Protein AF-A0A7X6Z170-F1 (afdb_monomer)

Mean predicted aligned error: 2.66 Å

Sequence (40 aa):
MKDFKNKVAVITGAGNGFGFEIAKECADREMKLVLADIDE

Solvent-accessible surface area (backbone atoms only — not comparable to full-atom values): 2460 Å² total; per-residue (Å²): 134,86,88,45,64,78,36,78,48,79,39,70,52,30,79,48,72,68,34,30,55,51,52,49,56,41,48,78,44,47,31,42,79,44,76,39,63,83,91,132

Secondary structure (DSSP, 8-state):
----TTPEEEEESTTSHHHHHHHHHHHHTT-EEEEE----

Foldseek 3Di:
DDQQAAAEDEAEQCPDDPNVVVQVVSVVSNYHYHYHYDDD

pLDDT: mean 95.39, std 7.07, range [67.19, 98.62]

Radius of gyration: 10.43 Å; Cα contacts (8 Å, |Δi|>4): 60; chains: 1; bounding box: 18×16×33 Å

Structure (mmCIF, N/CA/C/O backbone):
data_AF-A0A7X6Z170-F1
#
_entry.id   AF-A0A7X6Z170-F1
#
loop_
_atom_site.group_PDB
_atom_site.id
_atom_site.type_symbol
_atom_site.label_atom_id
_atom_site.label_alt_id
_atom_site.label_comp_id
_atom_site.label_asym_id
_atom_site.label_entity_id
_atom_site.label_seq_id
_atom_site.pdbx_PDB_ins_code
_atom_site.Cartn_x
_atom_site.Cartn_y
_atom_site.Cartn_z
_atom_site.occupancy
_atom_site.B_iso_or_equiv
_atom_site.auth_seq_id
_atom_site.auth_comp_id
_atom_site.auth_asym_id
_atom_site.auth_atom_id
_atom_site.pdbx_PDB_model_num
ATOM 1 N N . MET A 1 1 ? 3.230 -9.804 19.920 1.00 67.19 1 MET A N 1
ATOM 2 C CA . MET A 1 1 ? 3.350 -9.094 18.625 1.00 67.19 1 MET A CA 1
ATOM 3 C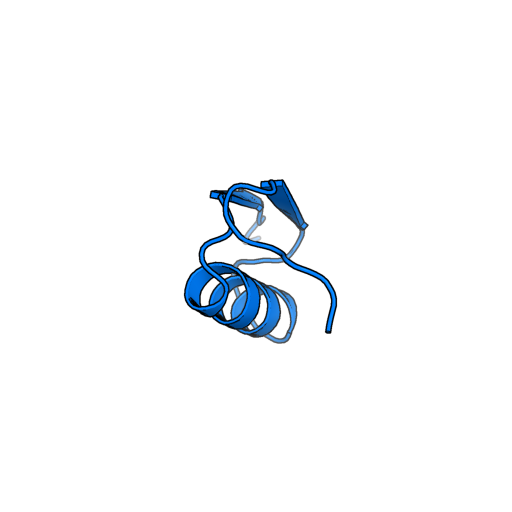 C . MET A 1 1 ? 3.232 -7.598 18.880 1.00 67.19 1 MET A C 1
ATOM 5 O O . MET A 1 1 ? 2.520 -7.231 19.805 1.00 67.19 1 MET A O 1
ATOM 9 N N . LYS A 1 2 ? 3.952 -6.752 18.131 1.00 83.00 2 LYS A N 1
ATOM 10 C CA . LYS A 1 2 ? 3.744 -5.293 18.177 1.00 83.00 2 LYS A CA 1
ATOM 11 C C . L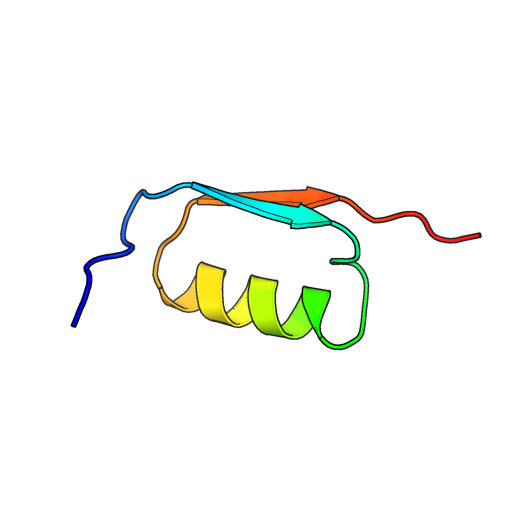YS A 1 2 ? 2.457 -4.950 17.418 1.00 83.00 2 LYS A C 1
ATOM 13 O O . LYS A 1 2 ? 2.199 -5.572 16.393 1.00 83.00 2 LYS A O 1
ATOM 18 N N . ASP A 1 3 ? 1.690 -3.985 17.918 1.00 93.81 3 ASP A N 1
ATOM 19 C CA . ASP A 1 3 ? 0.533 -3.427 17.212 1.00 93.81 3 ASP A CA 1
ATOM 20 C C . ASP A 1 3 ? 0.996 -2.339 16.231 1.00 93.81 3 ASP A C 1
ATOM 22 O O . ASP A 1 3 ? 1.707 -1.401 16.609 1.00 93.81 3 ASP A O 1
ATOM 26 N N . PHE A 1 4 ? 0.619 -2.501 14.966 1.00 96.44 4 PHE A N 1
ATOM 27 C CA . PHE A 1 4 ? 0.977 -1.612 13.863 1.00 96.44 4 PHE A CA 1
ATOM 28 C C . PHE A 1 4 ? -0.210 -0.780 13.366 1.00 96.44 4 PHE A C 1
ATOM 30 O O . PHE A 1 4 ? 0.000 0.178 12.618 1.00 96.44 4 PHE A O 1
ATOM 37 N N . LYS A 1 5 ? -1.431 -1.070 13.828 1.00 96.94 5 LYS A N 1
ATOM 38 C CA . LYS A 1 5 ? -2.637 -0.367 13.399 1.00 96.94 5 LYS A CA 1
ATOM 39 C C . LYS A 1 5 ? -2.492 1.137 13.623 1.00 96.94 5 LYS A C 1
ATOM 41 O O . LYS A 1 5 ? -2.025 1.591 14.671 1.00 96.94 5 LYS A O 1
ATOM 46 N N . ASN A 1 6 ? -2.896 1.929 12.631 1.00 96.44 6 ASN A N 1
ATOM 47 C CA . ASN A 1 6 ? -2.823 3.397 12.636 1.00 96.44 6 ASN A CA 1
ATOM 48 C C . ASN A 1 6 ? -1.412 4.011 12.749 1.00 96.44 6 ASN A C 1
ATOM 50 O O . ASN A 1 6 ? -1.297 5.240 12.821 1.00 96.44 6 ASN A O 1
ATOM 54 N N . LYS A 1 7 ? -0.337 3.213 12.748 1.00 98.00 7 LYS A N 1
ATOM 55 C CA . LYS A 1 7 ? 1.035 3.727 12.622 1.00 98.00 7 LYS A CA 1
ATOM 56 C C . LYS A 1 7 ? 1.311 4.134 11.178 1.00 98.00 7 LYS A C 1
ATOM 58 O O . LYS A 1 7 ? 0.634 3.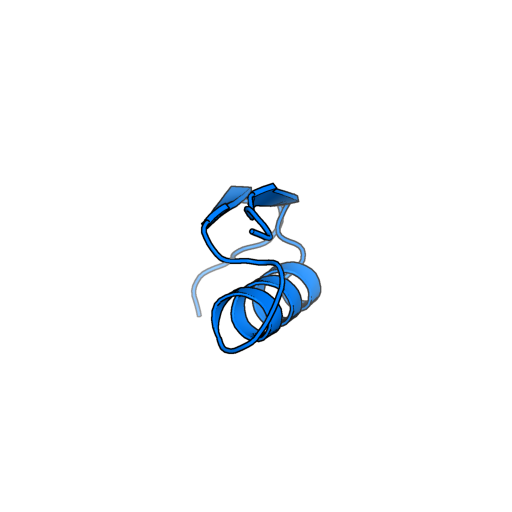672 10.267 1.00 98.00 7 LYS A O 1
ATOM 63 N N . VAL A 1 8 ? 2.296 5.005 10.975 1.00 98.38 8 VAL A N 1
ATOM 64 C CA . VAL A 1 8 ? 2.714 5.445 9.638 1.00 98.38 8 VAL A CA 1
ATOM 65 C C . VAL A 1 8 ? 3.973 4.684 9.231 1.00 98.38 8 VAL A C 1
ATOM 67 O O . VAL A 1 8 ? 4.955 4.706 9.971 1.00 98.38 8 VAL A O 1
ATOM 70 N N . ALA A 1 9 ? 3.944 4.034 8.069 1.00 98.31 9 ALA A N 1
ATOM 71 C CA . ALA A 1 9 ? 5.126 3.509 7.393 1.00 98.31 9 ALA A CA 1
ATOM 72 C C . ALA A 1 9 ? 5.500 4.445 6.239 1.00 98.31 9 ALA A C 1
ATOM 74 O O . ALA A 1 9 ? 4.669 4.730 5.376 1.00 98.31 9 ALA A O 1
ATOM 75 N N . VAL A 1 10 ? 6.745 4.920 6.235 1.00 98.44 10 VAL A N 1
AT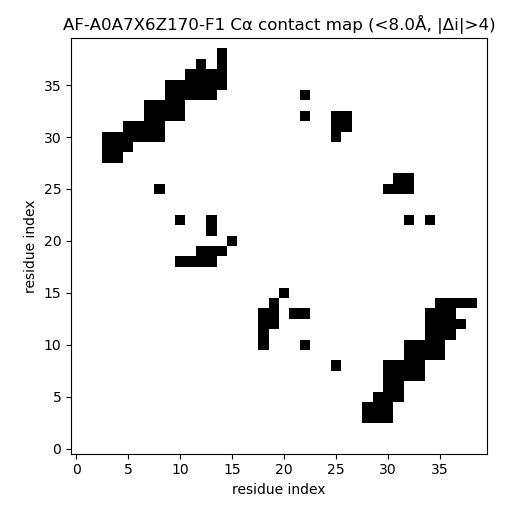OM 76 C CA . VAL A 1 10 ? 7.321 5.693 5.129 1.00 98.44 10 VAL A CA 1
ATOM 77 C C . VAL A 1 10 ? 8.290 4.781 4.393 1.00 98.44 10 VAL A C 1
ATOM 79 O O . VAL A 1 10 ? 9.234 4.284 5.005 1.00 98.44 10 VAL A O 1
ATOM 82 N N . ILE A 1 11 ? 8.034 4.529 3.112 1.00 98.31 11 ILE A N 1
ATOM 83 C CA . ILE A 1 11 ? 8.786 3.567 2.302 1.00 98.31 11 ILE A CA 1
ATOM 84 C C . ILE A 1 11 ? 9.258 4.271 1.029 1.00 98.31 11 ILE A C 1
ATOM 86 O O . ILE A 1 11 ? 8.447 4.745 0.236 1.00 98.31 11 ILE A O 1
ATOM 90 N N . THR A 1 12 ? 10.575 4.335 0.852 1.00 97.69 12 THR A N 1
ATOM 91 C CA . THR A 1 12 ? 11.244 4.802 -0.371 1.00 97.69 12 THR A CA 1
ATOM 92 C C . THR A 1 12 ? 11.658 3.598 -1.216 1.00 97.69 12 THR A C 1
ATOM 94 O O . THR A 1 12 ? 12.078 2.595 -0.637 1.00 97.69 12 THR A O 1
ATOM 97 N N 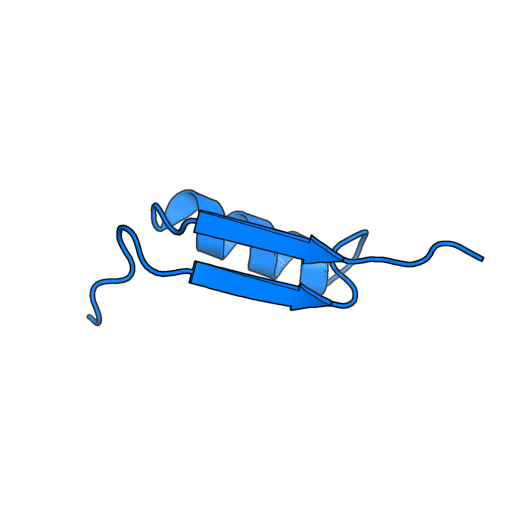. GLY A 1 13 ? 11.597 3.677 -2.545 1.00 96.88 13 GLY A N 1
ATOM 98 C CA . GLY A 1 13 ? 11.827 2.503 -3.398 1.00 96.88 13 GLY A CA 1
ATOM 99 C C . GLY A 1 13 ? 10.601 1.580 -3.462 1.00 96.88 13 GLY A C 1
ATOM 100 O O . GLY A 1 13 ? 10.742 0.363 -3.558 1.00 96.88 13 GLY A O 1
ATOM 101 N N . ALA A 1 14 ? 9.398 2.131 -3.268 1.00 97.75 14 ALA A N 1
ATOM 102 C CA . ALA A 1 14 ? 8.159 1.369 -3.107 1.00 97.75 14 ALA A CA 1
ATOM 103 C C . ALA A 1 14 ? 7.495 0.945 -4.432 1.00 97.75 14 ALA A C 1
ATOM 105 O O . ALA A 1 14 ? 6.454 0.287 -4.397 1.00 97.75 14 ALA A O 1
ATOM 106 N N . GLY A 1 15 ? 8.054 1.331 -5.582 1.00 95.62 15 GLY A N 1
ATOM 107 C CA . GLY A 1 15 ? 7.448 1.101 -6.896 1.00 95.62 15 GLY A CA 1
ATOM 108 C C . GLY A 1 15 ? 7.548 -0.345 -7.374 1.00 95.62 15 GLY A C 1
ATOM 109 O O . GLY A 1 15 ? 6.685 -0.815 -8.114 1.00 95.62 15 GLY A O 1
ATOM 110 N N . ASN A 1 16 ? 8.570 -1.082 -6.929 1.00 95.94 16 ASN A N 1
ATOM 111 C CA . ASN A 1 16 ? 8.791 -2.474 -7.310 1.00 95.94 16 ASN A CA 1
ATOM 112 C C . ASN A 1 16 ? 9.586 -3.256 -6.242 1.00 95.94 16 ASN A C 1
ATOM 114 O O . ASN A 1 16 ? 9.932 -2.743 -5.17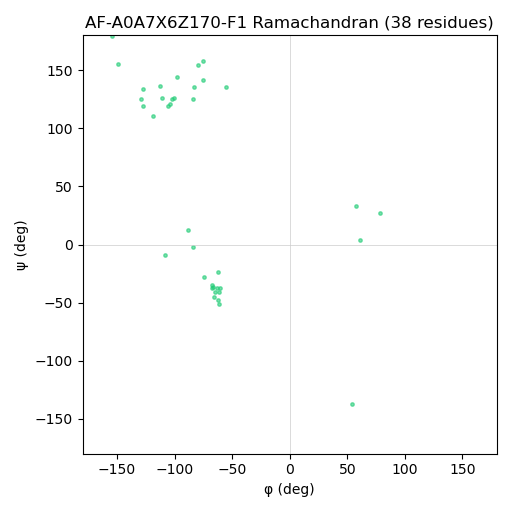3 1.00 95.94 16 ASN A O 1
ATOM 118 N N . GLY A 1 17 ? 9.826 -4.543 -6.514 1.00 96.25 17 GLY A N 1
ATOM 119 C CA . GLY A 1 17 ? 10.686 -5.406 -5.703 1.00 96.25 17 GLY A CA 1
ATOM 120 C C . GLY A 1 17 ? 10.304 -5.453 -4.221 1.00 96.25 17 GLY A C 1
ATOM 121 O O . GLY A 1 17 ? 9.132 -5.549 -3.856 1.00 96.25 17 GLY A O 1
ATOM 122 N N . PHE A 1 18 ? 11.313 -5.398 -3.350 1.00 97.75 18 PHE A N 1
ATOM 123 C CA . PHE A 1 18 ? 11.103 -5.500 -1.905 1.00 97.75 18 PHE A CA 1
ATOM 124 C C . PHE A 1 18 ? 10.333 -4.321 -1.318 1.00 97.75 18 PHE A C 1
ATOM 126 O O . PHE A 1 18 ? 9.535 -4.538 -0.411 1.00 97.75 18 PHE A O 1
ATOM 133 N N . GLY A 1 19 ? 10.536 -3.095 -1.806 1.00 97.56 19 GLY A N 1
ATOM 134 C CA . GLY A 1 19 ? 9.806 -1.941 -1.279 1.00 97.56 19 GLY A CA 1
ATOM 135 C C . GLY A 1 19 ? 8.303 -2.072 -1.514 1.00 97.56 19 GLY A C 1
ATOM 136 O O . GLY A 1 19 ? 7.515 -1.769 -0.618 1.00 97.56 19 GLY A O 1
ATOM 137 N N . PHE A 1 20 ? 7.912 -2.625 -2.664 1.00 98.12 20 PHE A N 1
ATOM 138 C CA .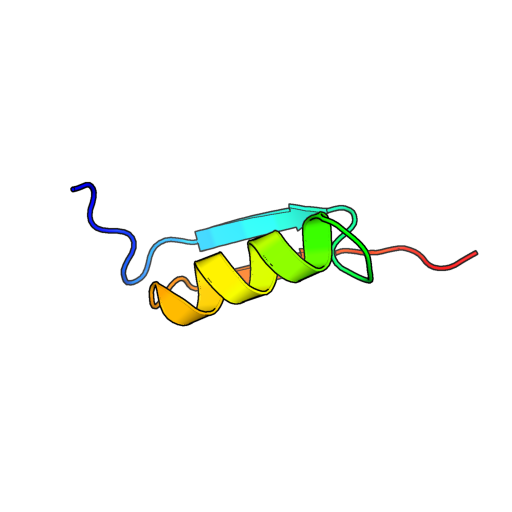 PHE A 1 20 ? 6.516 -2.932 -2.962 1.00 98.12 20 PHE A CA 1
ATOM 139 C C . PHE A 1 20 ? 5.939 -4.029 -2.054 1.00 98.12 20 PHE A C 1
ATOM 141 O O . PHE A 1 20 ? 4.852 -3.863 -1.500 1.00 98.12 20 PHE A O 1
ATOM 148 N N . GLU A 1 21 ? 6.667 -5.127 -1.830 1.00 98.62 21 GLU A N 1
ATOM 149 C CA . GLU A 1 21 ? 6.200 -6.194 -0.928 1.00 98.62 21 GLU A CA 1
ATOM 150 C C . GLU A 1 21 ? 6.139 -5.741 0.541 1.00 98.62 21 GLU A C 1
ATOM 152 O O . GLU A 1 21 ? 5.207 -6.091 1.263 1.00 98.62 21 GLU A O 1
ATOM 157 N N . ILE A 1 22 ? 7.063 -4.882 0.982 1.00 98.19 22 ILE A N 1
ATOM 158 C CA . ILE A 1 22 ? 7.005 -4.262 2.314 1.00 98.19 22 ILE A CA 1
ATOM 159 C C . ILE A 1 22 ? 5.781 -3.342 2.422 1.00 98.19 22 ILE A C 1
ATOM 161 O O . ILE A 1 22 ? 5.100 -3.353 3.447 1.00 98.19 22 ILE A O 1
ATOM 165 N N . ALA A 1 23 ? 5.465 -2.572 1.376 1.00 98.50 23 ALA A N 1
ATOM 166 C CA . ALA A 1 23 ? 4.283 -1.714 1.359 1.00 98.50 23 ALA A CA 1
ATOM 167 C C . ALA A 1 23 ? 2.982 -2.519 1.485 1.00 98.50 23 ALA A C 1
ATOM 169 O O . ALA A 1 23 ? 2.102 -2.115 2.248 1.00 98.50 23 ALA A O 1
ATOM 170 N N . LYS A 1 24 ? 2.883 -3.672 0.808 1.00 98.50 24 LYS A N 1
ATOM 171 C CA . LYS A 1 24 ? 1.750 -4.600 0.953 1.00 98.50 24 LYS A CA 1
ATOM 172 C C . LYS A 1 24 ? 1.623 -5.129 2.376 1.00 98.50 24 LYS A C 1
ATOM 174 O O . LYS A 1 24 ? 0.566 -4.990 2.978 1.00 98.50 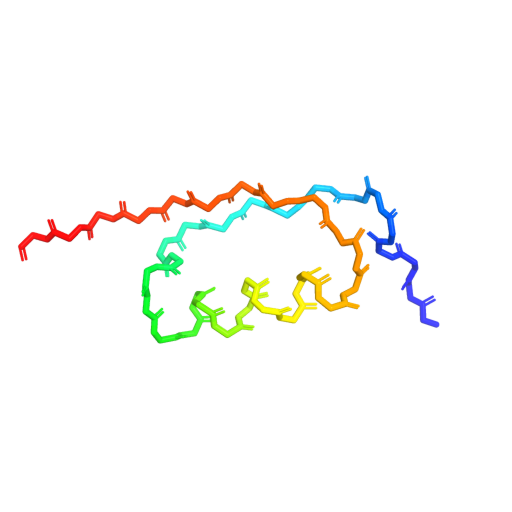24 LYS A O 1
ATOM 179 N N . GLU A 1 25 ? 2.709 -5.644 2.945 1.00 98.19 25 GLU A N 1
ATOM 180 C CA . GLU A 1 25 ? 2.695 -6.174 4.312 1.00 98.19 25 GLU A CA 1
ATOM 181 C C . GLU A 1 25 ? 2.315 -5.090 5.339 1.00 98.19 25 GLU A C 1
ATOM 183 O O . GLU A 1 25 ? 1.593 -5.348 6.302 1.00 98.19 25 GLU A O 1
ATOM 188 N N . CYS A 1 26 ? 2.762 -3.845 5.144 1.00 98.06 26 CYS A N 1
ATOM 189 C CA . CYS A 1 26 ? 2.339 -2.719 5.975 1.00 98.06 26 CYS A CA 1
ATOM 190 C C . CYS A 1 26 ? 0.850 -2.373 5.783 1.00 98.06 26 CYS A C 1
ATOM 192 O O . CYS A 1 26 ? 0.184 -2.037 6.766 1.00 98.06 26 CYS A O 1
ATOM 194 N N . ALA A 1 27 ? 0.317 -2.468 4.559 1.00 97.88 27 ALA A N 1
ATOM 195 C CA . ALA A 1 27 ? -1.108 -2.273 4.278 1.00 97.88 27 ALA A CA 1
ATOM 196 C C . ALA A 1 27 ? -1.970 -3.317 5.004 1.00 97.88 27 ALA A C 1
ATOM 198 O O . ALA A 1 27 ? -2.918 -2.953 5.702 1.00 97.88 27 ALA A O 1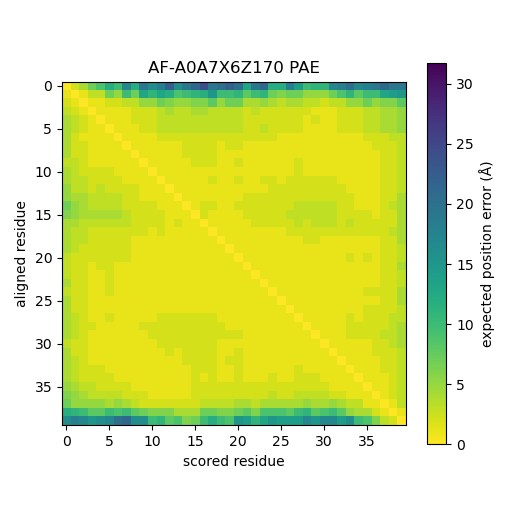
ATOM 199 N N . ASP A 1 28 ? -1.587 -4.594 4.910 1.00 98.06 28 ASP A N 1
ATOM 200 C CA . ASP A 1 28 ? -2.285 -5.725 5.538 1.00 98.06 28 ASP A CA 1
ATOM 201 C C . ASP A 1 28 ? -2.301 -5.622 7.070 1.00 98.06 28 ASP A C 1
ATOM 203 O O . ASP A 1 28 ? -3.193 -6.136 7.744 1.00 98.06 28 ASP A O 1
ATOM 207 N N . ARG A 1 29 ? -1.336 -4.892 7.638 1.00 97.38 29 ARG A N 1
ATOM 208 C CA . ARG A 1 29 ? -1.241 -4.583 9.072 1.00 97.38 29 ARG A CA 1
ATOM 209 C C . ARG A 1 29 ? -1.998 -3.322 9.496 1.00 97.38 29 ARG A C 1
ATOM 211 O O . ARG A 1 29 ? -1.789 -2.839 10.610 1.00 97.38 29 ARG A O 1
ATOM 218 N N . GLU A 1 30 ? -2.852 -2.777 8.632 1.00 97.56 30 GLU A N 1
ATOM 219 C CA . GLU A 1 30 ? -3.648 -1.566 8.873 1.00 97.56 30 GLU A CA 1
ATOM 220 C C . GLU A 1 30 ? -2.795 -0.327 9.217 1.00 97.56 30 GLU A C 1
ATOM 222 O O . GLU A 1 30 ? -3.191 0.549 10.003 1.00 97.56 30 GLU A O 1
ATOM 227 N N . MET A 1 31 ? -1.592 -0.248 8.640 1.00 98.56 31 MET A N 1
ATOM 228 C CA . MET A 1 31 ? -0.760 0.948 8.717 1.00 98.56 31 MET A CA 1
ATOM 229 C C . MET A 1 31 ? -1.239 1.999 7.712 1.00 98.56 31 MET A C 1
ATOM 231 O O . MET A 1 31 ? -1.809 1.702 6.665 1.00 98.56 31 MET A O 1
ATOM 235 N N . LYS A 1 32 ? -0.947 3.262 8.010 1.00 98.62 32 LYS A N 1
ATOM 236 C CA . LYS A 1 32 ? -1.014 4.361 7.045 1.00 98.62 32 LYS A CA 1
ATOM 237 C C . LYS A 1 32 ? 0.289 4.379 6.255 1.00 98.62 32 LYS A C 1
ATOM 239 O O . LYS A 1 32 ? 1.360 4.268 6.852 1.00 98.62 32 LYS A O 1
ATOM 244 N N . LEU A 1 33 ? 0.212 4.544 4.942 1.00 98.56 33 LEU A N 1
ATOM 245 C CA . LEU A 1 33 ? 1.375 4.426 4.066 1.00 98.56 33 LEU A CA 1
ATOM 246 C C . LEU A 1 33 ? 1.739 5.768 3.437 1.00 98.56 33 LEU A C 1
ATOM 248 O O . LEU A 1 33 ? 0.871 6.489 2.949 1.00 98.56 33 LEU A O 1
ATOM 252 N N . VAL A 1 34 ? 3.035 6.068 3.419 1.00 98.62 34 VAL A N 1
ATOM 253 C CA . VAL A 1 34 ? 3.646 7.081 2.555 1.00 98.62 34 VAL A CA 1
ATOM 254 C C . VAL A 1 34 ? 4.642 6.347 1.670 1.00 98.62 34 VAL A C 1
ATOM 256 O O . VAL A 1 34 ? 5.650 5.843 2.164 1.00 98.62 34 VAL A O 1
ATOM 259 N N . LEU A 1 35 ? 4.334 6.253 0.380 1.00 98.38 35 LEU A N 1
ATOM 260 C CA . LEU A 1 35 ? 5.131 5.519 -0.597 1.00 98.38 35 LEU A CA 1
ATOM 261 C C . LEU A 1 35 ? 5.778 6.518 -1.551 1.00 98.38 35 LEU A C 1
ATOM 263 O O . LEU A 1 35 ? 5.081 7.346 -2.136 1.00 98.38 35 LEU A O 1
ATOM 267 N N . ALA A 1 36 ? 7.096 6.447 -1.686 1.00 97.88 36 ALA A N 1
ATOM 268 C CA . ALA A 1 36 ? 7.861 7.264 -2.614 1.00 97.88 36 ALA A CA 1
ATOM 269 C C . ALA A 1 36 ? 8.748 6.364 -3.474 1.00 97.88 36 ALA A C 1
ATOM 271 O O . ALA A 1 36 ? 9.421 5.465 -2.969 1.00 97.88 36 ALA A O 1
ATOM 272 N N . ASP A 1 37 ? 8.752 6.617 -4.772 1.00 97.19 37 ASP A N 1
ATOM 273 C CA . ASP A 1 37 ? 9.566 5.905 -5.747 1.00 97.19 37 ASP A CA 1
ATOM 274 C C . ASP A 1 37 ? 9.922 6.864 -6.881 1.00 97.19 37 ASP A C 1
ATOM 276 O O . ASP A 1 37 ? 9.220 7.859 -7.088 1.00 97.19 37 ASP A O 1
ATOM 280 N N . ILE A 1 38 ? 11.020 6.587 -7.573 1.00 95.25 38 ILE A N 1
ATOM 281 C CA . ILE A 1 38 ? 11.429 7.315 -8.770 1.00 95.25 38 ILE A CA 1
ATOM 282 C C . ILE A 1 38 ? 11.694 6.252 -9.826 1.00 95.25 38 ILE A C 1
ATOM 284 O O . ILE A 1 38 ? 12.489 5.345 -9.591 1.00 95.25 38 ILE A O 1
ATOM 288 N N . ASP A 1 39 ? 11.024 6.393 -10.962 1.00 84.12 39 ASP A N 1
ATOM 289 C CA . ASP A 1 39 ? 11.262 5.589 -12.156 1.00 84.12 39 ASP A CA 1
ATOM 290 C C . ASP A 1 39 ? 12.041 6.471 -13.144 1.00 84.12 39 ASP A C 1
ATOM 292 O O . ASP A 1 39 ? 11.587 7.576 -13.464 1.00 84.12 39 ASP A O 1
ATOM 296 N N . GLU A 1 40 ? 13.235 6.026 -13.543 1.00 68.75 40 GLU A N 1
ATOM 297 C CA . GLU A 1 40 ? 14.137 6.700 -14.498 1.00 68.75 40 GLU A CA 1
ATOM 298 C C . GLU A 1 40 ? 14.306 5.874 -15.776 1.00 68.75 40 GLU A C 1
ATOM 300 O O . GLU A 1 40 ? 14.582 4.655 -15.671 1.00 68.75 40 GLU A O 1
#

Nearest PDB structures (foldseek):
  8hs9-assembly3_C  TM=9.174E-01  e=2.086E-01  Brucella melitensis bv. 1 str. 16M
  6v6y-assembly1_A-2  TM=8.035E-01  e=2.086E-01  Thermus thermophilus HB8
  9itd-assembly2_C  TM=8.235E-01  e=8.133E-01  Homo sapiens
  8hku-assembly1_ARF1  TM=7.603E-01  e=5.788E-01  Sulfolobus acidocaldarius DSM 639
  9isr-assembly2_C  TM=8.209E-01  e=2.108E+00  Homo sapiens